Protein AF-A0A4Y2UKK9-F1 (afdb_monomer_lite)

Sequence (115 aa):
STQAHGPDIALLIFGDHHQQQQRKLVAFYTEREREDRALRRKMLIASKKRLLAVRAMFVKNIVYKTPVPSLDELKRRIVTAIQNVTPQMPENTWREIEFRLDVLRATKGSHVQIH

Radius of gyration: 28.83 Å; chains: 1; bounding box: 63×52×79 Å

pLDDT: mean 77.59, std 10.28, range [42.78, 92.88]

Foldseek 3Di:
DDPPDPVVVVCVVVVVVVVVVVVVVVVVVVVVVVVVVVVVVVLVVVLVVVLVVVLVVQLCCQLVVDDQPDPVSSVVSSVVSVVVPDPVSSVVSVVVSVVVVVVCVVVVNDDDDDD

Organism: Araneus ventricosus (NCBI:txid182803)

Structure (mmCIF, N/CA/C/O backbone):
data_AF-A0A4Y2UKK9-F1
#
_entry.id   AF-A0A4Y2UKK9-F1
#
loop_
_atom_site.group_PDB
_atom_site.id
_atom_site.type_symbol
_atom_site.label_atom_id
_atom_site.label_alt_id
_atom_site.label_comp_id
_atom_site.label_asym_id
_atom_site.label_entity_id
_atom_site.label_seq_id
_atom_site.pdbx_PDB_ins_code
_atom_site.Cartn_x
_atom_site.Cartn_y
_atom_site.Cartn_z
_atom_site.occupancy
_atom_site.B_iso_or_equiv
_atom_site.auth_seq_id
_atom_site.auth_comp_id
_atom_site.auth_asym_id
_atom_site.auth_atom_id
_atom_site.pdbx_PDB_model_num
ATOM 1 N N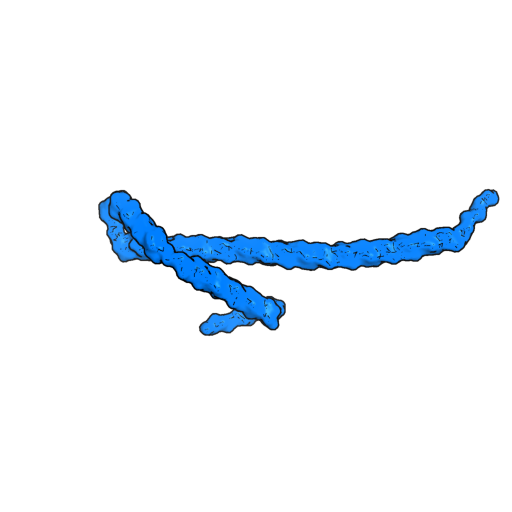 . SER A 1 1 ? 35.968 32.118 -57.383 1.00 42.78 1 SER A N 1
ATOM 2 C CA . SER A 1 1 ? 36.952 31.207 -56.772 1.00 42.78 1 SER A CA 1
ATOM 3 C C . SER A 1 1 ? 36.653 31.072 -55.294 1.00 42.78 1 SER A C 1
ATOM 5 O O . SER A 1 1 ? 36.960 31.987 -54.543 1.00 42.78 1 SER A O 1
ATOM 7 N N . THR A 1 2 ? 36.017 29.980 -54.873 1.00 47.28 2 THR A N 1
ATOM 8 C CA . THR A 1 2 ? 35.874 29.653 -53.446 1.00 47.28 2 THR A CA 1
ATOM 9 C C . THR A 1 2 ? 36.017 28.145 -53.319 1.00 47.28 2 THR A C 1
ATOM 11 O O . THR A 1 2 ? 35.055 27.391 -53.409 1.00 47.28 2 THR A O 1
ATOM 14 N N . GLN A 1 3 ? 37.270 27.705 -53.239 1.00 47.09 3 GLN A N 1
ATOM 15 C CA . GLN A 1 3 ? 37.639 26.317 -53.011 1.00 47.09 3 GLN A CA 1
ATOM 16 C C . GLN A 1 3 ? 37.441 26.038 -51.519 1.00 47.09 3 GLN A C 1
ATOM 18 O O . GLN A 1 3 ? 38.333 26.268 -50.710 1.00 47.09 3 GLN A O 1
ATOM 23 N N . ALA A 1 4 ? 36.234 25.614 -51.144 1.00 53.31 4 ALA A N 1
ATOM 24 C CA . ALA A 1 4 ? 36.003 25.035 -49.830 1.00 53.31 4 ALA A CA 1
ATOM 25 C C . ALA A 1 4 ? 36.731 23.685 -49.792 1.00 53.31 4 ALA A C 1
ATOM 27 O O . ALA A 1 4 ? 36.417 22.769 -50.554 1.00 53.31 4 ALA A O 1
ATOM 28 N N . HIS A 1 5 ? 37.771 23.611 -48.967 1.00 54.53 5 HIS A N 1
ATOM 29 C CA . HIS A 1 5 ? 38.605 22.434 -48.774 1.00 54.53 5 HIS A CA 1
ATOM 30 C C . HIS A 1 5 ? 37.745 21.207 -48.403 1.00 54.53 5 HIS A C 1
ATOM 32 O O . HIS A 1 5 ? 37.151 21.139 -47.331 1.00 54.53 5 HIS A O 1
ATOM 38 N N . GLY A 1 6 ? 37.723 20.206 -49.290 1.00 61.56 6 GLY A N 1
ATOM 39 C CA . GLY A 1 6 ? 37.033 18.923 -49.105 1.00 61.56 6 GLY A CA 1
ATOM 40 C C . GLY A 1 6 ? 37.359 18.105 -47.835 1.00 61.56 6 GLY A C 1
ATOM 41 O O . GLY A 1 6 ? 36.467 17.378 -47.401 1.00 61.56 6 GLY A O 1
ATOM 42 N N . PRO A 1 7 ? 38.548 18.187 -47.194 1.00 60.44 7 PRO A N 1
ATOM 43 C CA . PRO A 1 7 ? 38.797 17.434 -45.957 1.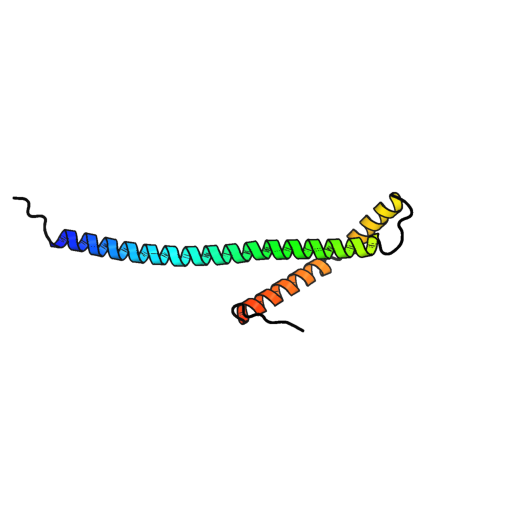00 60.44 7 PRO A CA 1
ATOM 44 C C . PRO A 1 7 ? 38.085 17.987 -44.705 1.00 60.44 7 PRO A C 1
ATOM 46 O O . PRO A 1 7 ? 37.722 17.198 -43.834 1.00 60.44 7 PRO A O 1
ATOM 49 N N . ASP A 1 8 ? 37.820 19.296 -44.615 1.00 65.81 8 ASP A N 1
ATOM 50 C CA . ASP A 1 8 ? 37.211 19.909 -43.415 1.00 65.81 8 ASP A CA 1
ATOM 51 C C . ASP A 1 8 ? 35.722 19.570 -43.263 1.00 65.81 8 ASP A C 1
ATOM 53 O O . ASP A 1 8 ? 35.232 19.309 -42.163 1.00 65.81 8 ASP A O 1
ATOM 57 N N . ILE A 1 9 ? 34.994 19.509 -44.381 1.00 66.12 9 ILE A N 1
ATOM 58 C CA . ILE A 1 9 ? 33.562 19.172 -44.386 1.00 66.12 9 ILE A CA 1
ATOM 59 C C . ILE A 1 9 ? 33.356 17.710 -43.976 1.00 66.12 9 ILE A C 1
ATOM 61 O O . ILE A 1 9 ? 32.432 17.397 -43.228 1.00 66.12 9 ILE A O 1
ATOM 65 N N . ALA A 1 10 ? 34.239 16.811 -44.420 1.00 67.25 10 ALA A N 1
ATOM 66 C CA . ALA A 1 10 ? 34.194 15.412 -44.018 1.00 67.25 10 ALA A CA 1
ATOM 67 C C . ALA A 1 10 ? 34.401 15.268 -42.502 1.00 67.25 10 ALA A C 1
ATOM 69 O O . ALA A 1 10 ? 33.621 14.580 -41.848 1.00 67.25 10 ALA A O 1
ATOM 70 N N . LEU A 1 11 ? 35.391 15.958 -41.924 1.00 69.94 11 LEU A N 1
ATOM 71 C CA . LEU A 1 11 ? 35.665 15.898 -40.486 1.00 69.94 11 LEU A CA 1
ATOM 72 C C . LEU A 1 11 ? 34.492 16.428 -39.642 1.00 69.94 11 LEU A C 1
ATOM 74 O O . LEU A 1 11 ? 34.161 15.826 -38.620 1.00 69.94 11 LEU A O 1
ATOM 78 N N . LEU A 1 12 ? 33.819 17.488 -40.104 1.00 71.19 12 LEU A N 1
ATOM 79 C CA . LEU A 1 12 ? 32.594 18.006 -39.486 1.00 71.19 12 LEU A CA 1
ATOM 80 C C . LEU A 1 12 ? 31.447 16.987 -39.543 1.00 71.19 12 LEU A C 1
ATOM 82 O O . LEU A 1 12 ? 30.828 16.718 -38.519 1.00 71.19 12 LEU A O 1
ATOM 86 N N . ILE A 1 13 ? 31.206 16.353 -40.695 1.00 73.19 13 ILE A N 1
ATOM 87 C CA . ILE A 1 13 ? 30.134 15.354 -40.853 1.00 73.19 13 ILE A CA 1
ATOM 88 C C . ILE A 1 13 ? 30.409 14.093 -40.021 1.00 73.19 13 ILE A C 1
ATOM 90 O O . ILE A 1 13 ? 29.504 13.576 -39.365 1.00 73.19 13 ILE A O 1
ATOM 94 N N . PHE A 1 14 ? 31.647 13.589 -40.014 1.00 69.88 14 PHE A N 1
ATOM 95 C CA . PHE A 1 14 ? 32.023 12.432 -39.195 1.00 69.88 14 PHE A CA 1
ATOM 96 C C . PHE A 1 14 ? 31.973 12.759 -37.698 1.00 69.88 14 PHE A C 1
ATOM 98 O O . PHE A 1 14 ? 31.500 11.934 -36.911 1.00 69.88 14 PHE A O 1
ATOM 105 N N . GLY A 1 15 ? 32.399 13.965 -37.311 1.00 76.44 15 GLY A N 1
ATOM 106 C CA . GLY A 1 15 ? 32.288 14.481 -35.949 1.00 76.44 15 GLY A CA 1
ATOM 107 C C . GLY A 1 15 ? 30.835 14.594 -35.489 1.00 76.44 15 GLY A C 1
ATOM 108 O O . GLY A 1 15 ? 30.493 14.076 -34.425 1.00 76.44 15 GLY A O 1
ATOM 109 N N . ASP A 1 16 ? 29.964 15.173 -36.315 1.00 80.44 16 ASP A N 1
ATOM 110 C CA . ASP A 1 16 ? 28.531 15.307 -36.044 1.00 80.44 16 ASP A CA 1
ATOM 111 C C . ASP A 1 16 ? 27.830 13.953 -35.985 1.00 80.44 16 ASP A C 1
ATOM 113 O O . ASP A 1 16 ? 27.041 13.708 -35.071 1.00 80.44 16 ASP A O 1
ATOM 117 N N . HIS A 1 17 ? 28.146 13.033 -36.899 1.00 80.69 17 HIS A N 1
ATOM 118 C CA . HIS A 1 17 ? 27.593 11.684 -36.869 1.00 80.69 17 HIS A CA 1
ATOM 119 C C . HIS A 1 17 ? 28.020 10.947 -35.593 1.00 80.69 17 HIS A C 1
ATOM 121 O O . HIS A 1 17 ? 27.181 10.362 -34.907 1.00 80.69 17 HIS A O 1
ATOM 127 N N . HIS A 1 18 ? 29.298 11.022 -35.215 1.00 74.94 18 HIS A N 1
ATOM 128 C CA . HIS A 1 18 ? 29.798 10.410 -33.986 1.00 74.94 18 HIS A CA 1
ATOM 129 C C . HIS A 1 18 ? 29.157 11.030 -32.731 1.00 74.94 18 HIS A C 1
ATOM 131 O O . HIS A 1 18 ? 28.690 10.304 -31.850 1.00 74.94 18 HIS A O 1
ATOM 137 N N . GLN A 1 19 ? 29.029 12.360 -32.675 1.00 77.38 19 GLN A N 1
ATOM 138 C CA . GLN A 1 19 ? 28.319 13.069 -31.605 1.00 77.38 19 GLN A CA 1
ATOM 139 C C . GLN A 1 19 ? 26.833 12.696 -31.546 1.00 77.38 19 GLN A C 1
ATOM 141 O O . GLN A 1 19 ? 26.273 12.507 -30.465 1.00 77.38 19 GLN A O 1
ATOM 146 N N . GLN A 1 20 ? 26.178 12.529 -32.694 1.00 81.19 20 GLN A N 1
ATOM 147 C CA . GLN A 1 20 ? 24.782 12.114 -32.762 1.00 81.19 20 GLN A CA 1
ATOM 148 C C . GLN A 1 20 ? 24.592 10.676 -32.259 1.00 81.19 20 GLN A C 1
ATOM 150 O O . GLN A 1 20 ? 23.617 10.406 -31.556 1.00 81.19 20 GLN A O 1
ATOM 155 N N . GLN A 1 21 ? 25.520 9.762 -32.557 1.00 74.25 21 GLN A N 1
ATOM 156 C CA . GLN A 1 21 ? 25.489 8.395 -32.026 1.00 74.25 21 GLN A CA 1
ATOM 157 C C . GLN A 1 21 ? 25.708 8.374 -30.506 1.00 74.25 21 GLN A C 1
ATOM 159 O O . GLN A 1 21 ? 24.961 7.706 -29.789 1.00 74.25 21 GLN A O 1
ATOM 164 N N . GLN A 1 22 ? 26.646 9.172 -29.987 1.00 75.56 22 GLN A N 1
ATOM 165 C CA . GLN A 1 22 ? 26.842 9.306 -28.539 1.00 75.56 22 GLN A CA 1
ATOM 166 C C . GLN A 1 22 ? 25.610 9.900 -27.842 1.00 75.56 22 GLN A C 1
ATOM 168 O O . GLN A 1 22 ? 25.182 9.395 -26.806 1.00 75.56 22 GLN A O 1
ATOM 173 N N . ARG A 1 23 ? 24.967 10.911 -28.439 1.00 84.38 23 ARG A N 1
ATOM 174 C CA . ARG A 1 23 ? 23.714 11.490 -27.929 1.00 84.38 23 ARG A CA 1
ATOM 175 C C . ARG A 1 23 ? 22.575 10.475 -27.879 1.00 84.38 23 ARG A C 1
ATOM 177 O O . ARG A 1 23 ? 21.856 10.436 -26.884 1.00 84.38 23 ARG A O 1
ATOM 184 N N . LYS A 1 24 ? 22.423 9.637 -28.910 1.00 85.69 24 LYS A N 1
ATOM 185 C CA . LYS A 1 24 ? 21.426 8.550 -28.930 1.00 85.69 24 LYS A CA 1
ATOM 186 C C . LYS A 1 24 ? 21.679 7.540 -27.814 1.00 85.69 24 LYS A C 1
ATOM 188 O O . LYS A 1 24 ? 20.738 7.125 -27.143 1.00 85.69 24 LYS A O 1
ATOM 193 N N . LEU A 1 25 ? 22.942 7.189 -27.584 1.00 81.69 25 LEU A N 1
ATOM 194 C CA . LEU A 1 25 ? 23.335 6.261 -26.530 1.00 81.69 25 LEU A CA 1
ATOM 195 C C . LEU A 1 25 ? 23.024 6.829 -25.136 1.00 81.69 25 LEU A C 1
ATOM 197 O O . LEU A 1 25 ? 22.383 6.168 -24.323 1.00 81.69 25 LEU A O 1
ATOM 201 N N . VAL A 1 26 ? 23.409 8.082 -24.880 1.00 88.06 26 VAL A N 1
ATOM 202 C CA . VAL A 1 26 ? 23.111 8.785 -23.622 1.00 88.06 26 VAL A CA 1
ATOM 203 C C . VAL A 1 26 ? 21.599 8.918 -23.418 1.00 88.06 26 VAL A C 1
ATOM 205 O O . VAL A 1 26 ? 21.103 8.648 -22.326 1.00 88.06 26 VAL A O 1
ATOM 208 N N . ALA A 1 27 ? 20.841 9.270 -24.460 1.00 85.25 27 ALA A N 1
ATOM 209 C CA . ALA A 1 27 ? 19.380 9.330 -24.404 1.00 85.25 27 ALA A CA 1
ATOM 210 C C . ALA A 1 27 ? 18.769 7.967 -24.040 1.00 85.25 27 ALA A C 1
ATOM 212 O O . ALA A 1 27 ? 17.920 7.896 -23.161 1.00 85.25 27 ALA A O 1
ATOM 213 N N . PHE A 1 28 ? 19.252 6.874 -24.635 1.00 83.94 28 PHE A N 1
ATOM 214 C CA . PHE A 1 28 ? 18.782 5.525 -24.317 1.00 83.94 28 PHE A CA 1
ATOM 215 C C . PHE A 1 28 ? 19.049 5.129 -22.857 1.00 83.94 28 PHE A C 1
ATOM 217 O O . PHE A 1 28 ? 18.145 4.650 -22.170 1.00 83.94 28 PHE A O 1
ATOM 224 N N . TYR A 1 29 ? 20.270 5.345 -22.355 1.00 66.19 29 TYR A N 1
ATOM 225 C CA . TYR A 1 29 ? 20.604 5.023 -20.963 1.00 66.19 29 TYR A CA 1
ATOM 226 C C . TYR A 1 29 ? 19.829 5.890 -19.968 1.00 66.19 29 TYR A C 1
ATOM 228 O O . TYR A 1 29 ? 19.280 5.370 -18.998 1.00 66.19 29 TYR A O 1
ATOM 236 N N . THR A 1 30 ? 19.718 7.193 -20.236 1.00 79.81 30 THR A N 1
ATOM 237 C CA . THR A 1 30 ? 18.952 8.111 -19.382 1.00 79.81 30 THR A CA 1
ATOM 238 C C . THR A 1 30 ? 17.457 7.796 -19.377 1.00 79.81 30 THR A C 1
ATOM 240 O O . THR A 1 30 ? 16.827 7.900 -18.324 1.00 79.81 30 THR A O 1
ATOM 243 N N . GLU A 1 31 ? 16.883 7.366 -20.504 1.00 76.44 31 GLU A N 1
ATOM 244 C CA . GLU A 1 31 ? 15.480 6.951 -20.576 1.00 76.44 31 GLU A CA 1
ATOM 245 C C . GLU A 1 31 ? 15.241 5.664 -19.776 1.00 76.44 31 GLU A C 1
ATOM 247 O O . GLU A 1 31 ? 14.338 5.624 -18.941 1.00 76.44 31 GLU A O 1
ATOM 252 N N . ARG A 1 32 ? 16.126 4.664 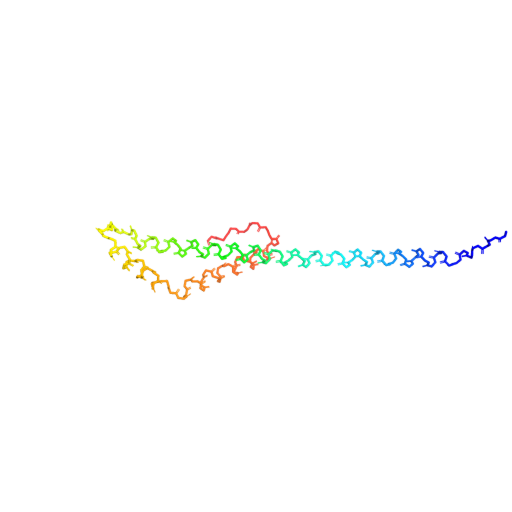-19.891 1.00 73.44 32 ARG A N 1
ATOM 253 C CA . ARG A 1 32 ? 16.057 3.445 -19.063 1.00 73.44 32 ARG A CA 1
ATOM 254 C C . ARG A 1 32 ? 16.159 3.736 -17.564 1.00 73.44 32 ARG A C 1
ATOM 256 O O . ARG A 1 32 ? 15.419 3.161 -16.766 1.00 73.44 32 ARG A O 1
ATOM 263 N N . GLU A 1 33 ? 17.027 4.658 -17.153 1.00 75.19 33 GLU A N 1
ATOM 264 C CA . GLU A 1 33 ? 17.113 5.091 -15.750 1.00 75.19 33 GLU A CA 1
ATOM 265 C C . GLU A 1 33 ? 15.866 5.856 -15.280 1.00 75.19 33 GLU A C 1
ATOM 267 O O . GLU A 1 33 ? 15.470 5.775 -14.111 1.00 75.19 33 GLU A O 1
ATOM 272 N N . ARG A 1 34 ? 15.232 6.640 -16.161 1.00 79.75 34 ARG A N 1
ATOM 273 C CA . ARG A 1 34 ? 13.952 7.298 -15.860 1.00 79.75 34 ARG A CA 1
ATOM 274 C C . ARG A 1 34 ? 12.843 6.274 -15.686 1.00 79.75 34 ARG A C 1
ATOM 276 O O . ARG A 1 34 ? 12.079 6.404 -14.732 1.00 79.75 34 ARG A O 1
ATOM 283 N N . GLU A 1 35 ? 12.777 5.268 -16.550 1.00 76.81 35 GLU A N 1
ATOM 284 C CA . GLU A 1 35 ? 11.802 4.182 -16.471 1.00 76.81 35 GLU A CA 1
ATOM 285 C C . GLU A 1 35 ? 11.951 3.380 -15.177 1.00 76.81 35 GLU A C 1
ATOM 287 O O . GLU A 1 35 ? 10.956 3.174 -14.482 1.00 76.81 35 GLU A O 1
ATOM 292 N N . ASP A 1 36 ? 13.175 3.016 -14.777 1.00 78.31 36 ASP A N 1
ATOM 293 C CA . ASP A 1 36 ? 13.409 2.318 -13.506 1.00 78.31 36 ASP A CA 1
ATOM 294 C C . ASP A 1 36 ? 12.998 3.186 -12.303 1.00 78.31 36 ASP A C 1
ATOM 296 O O . ASP A 1 36 ? 12.295 2.733 -11.394 1.00 78.31 36 ASP A O 1
ATOM 300 N N . ARG A 1 37 ? 13.325 4.487 -12.316 1.00 78.56 37 ARG A N 1
ATOM 301 C CA . ARG A 1 37 ? 12.849 5.425 -11.281 1.00 78.56 37 ARG A CA 1
ATOM 302 C C . ARG A 1 37 ? 11.329 5.573 -11.285 1.00 78.56 37 ARG A C 1
ATOM 304 O O . ARG A 1 37 ? 10.723 5.657 -10.214 1.00 78.56 37 ARG A O 1
ATOM 311 N N . ALA A 1 38 ? 10.701 5.614 -12.456 1.00 80.56 38 ALA A N 1
ATOM 312 C CA . ALA A 1 38 ? 9.254 5.701 -12.595 1.00 80.56 38 ALA A CA 1
ATOM 313 C C . ALA A 1 38 ? 8.575 4.429 -12.079 1.00 80.56 38 ALA A C 1
ATOM 315 O O . ALA A 1 38 ? 7.582 4.531 -11.359 1.00 80.56 38 ALA A O 1
ATOM 316 N N . LEU A 1 39 ? 9.131 3.250 -12.368 1.00 79.12 39 LEU A N 1
ATOM 317 C CA . LEU A 1 39 ? 8.663 1.969 -11.852 1.00 79.12 39 LEU A CA 1
ATOM 318 C C . LEU A 1 39 ? 8.773 1.924 -10.326 1.00 79.12 39 LEU A C 1
ATOM 320 O O . LEU A 1 39 ? 7.773 1.664 -9.659 1.00 79.12 39 LEU A O 1
ATOM 324 N N . ARG A 1 40 ? 9.932 2.284 -9.756 1.00 75.50 40 ARG A N 1
ATOM 325 C CA . ARG A 1 40 ? 10.121 2.372 -8.295 1.00 75.50 40 ARG A CA 1
ATOM 326 C C . ARG A 1 40 ? 9.120 3.325 -7.642 1.00 75.50 40 ARG A C 1
ATOM 328 O O . ARG A 1 40 ? 8.547 2.999 -6.607 1.00 75.50 40 ARG A O 1
ATOM 335 N N . ARG A 1 41 ? 8.863 4.489 -8.250 1.00 78.19 41 ARG A N 1
ATOM 336 C CA . ARG A 1 41 ? 7.877 5.465 -7.752 1.00 78.19 41 ARG A CA 1
ATOM 337 C C . ARG A 1 41 ? 6.446 4.939 -7.833 1.00 78.19 41 ARG A C 1
ATOM 339 O O . ARG A 1 41 ? 5.734 4.988 -6.834 1.00 78.19 41 ARG A O 1
ATOM 346 N N . LYS A 1 42 ? 6.028 4.413 -8.990 1.00 74.81 42 LYS A N 1
ATOM 347 C CA . LYS A 1 42 ? 4.700 3.801 -9.183 1.00 74.81 42 LYS A CA 1
ATOM 348 C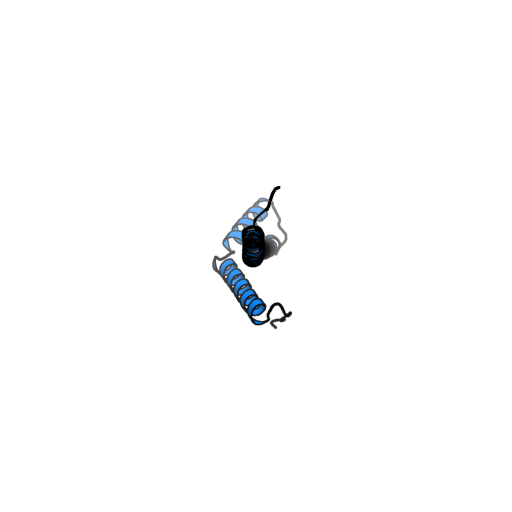 C . LYS A 1 42 ? 4.480 2.671 -8.184 1.00 74.81 42 LYS A C 1
ATOM 350 O O . LYS A 1 42 ? 3.411 2.579 -7.585 1.00 74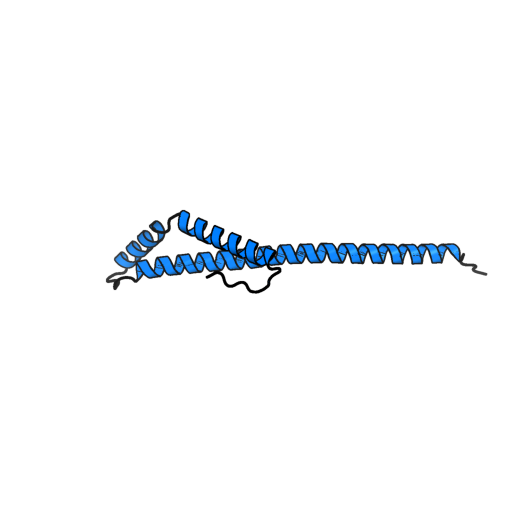.81 42 LYS A O 1
ATOM 355 N N . MET A 1 43 ? 5.514 1.872 -7.952 1.00 78.69 43 MET A N 1
ATOM 356 C CA . MET A 1 43 ? 5.485 0.789 -6.988 1.00 78.69 43 MET A CA 1
ATOM 357 C C . MET A 1 43 ? 5.377 1.296 -5.556 1.00 78.69 43 MET A C 1
ATOM 359 O O . MET A 1 43 ? 4.487 0.859 -4.843 1.00 78.69 43 MET A O 1
ATOM 363 N N . LEU A 1 44 ? 6.195 2.268 -5.145 1.00 80.69 44 LEU A N 1
ATOM 364 C CA . LEU A 1 44 ? 6.093 2.873 -3.816 1.00 80.69 44 LEU A CA 1
ATOM 365 C C . LEU A 1 44 ? 4.681 3.413 -3.553 1.00 80.69 44 LEU A C 1
ATOM 367 O O . LEU A 1 44 ? 4.138 3.225 -2.467 1.00 80.69 44 LEU A O 1
ATOM 371 N N . ILE A 1 45 ? 4.072 4.054 -4.552 1.00 82.12 45 ILE A N 1
ATOM 372 C CA . ILE A 1 45 ? 2.699 4.561 -4.469 1.00 82.12 45 ILE A CA 1
ATOM 373 C C . ILE A 1 45 ? 1.699 3.405 -4.337 1.00 82.12 45 ILE A C 1
ATOM 375 O O . ILE A 1 45 ? 0.853 3.438 -3.444 1.00 82.12 45 ILE A O 1
ATOM 379 N N . ALA A 1 46 ? 1.799 2.371 -5.176 1.00 73.19 46 ALA A N 1
ATOM 380 C CA . ALA A 1 46 ? 0.925 1.199 -5.116 1.00 73.19 46 ALA A CA 1
ATOM 381 C C . ALA A 1 46 ? 1.046 0.454 -3.773 1.00 73.19 46 ALA A C 1
ATOM 383 O O . ALA A 1 46 ? 0.034 0.083 -3.178 1.00 73.19 46 ALA A O 1
ATOM 384 N N . SER A 1 47 ? 2.266 0.308 -3.260 1.00 73.44 47 SER A N 1
ATOM 385 C CA . SER A 1 47 ? 2.591 -0.313 -1.975 1.00 73.44 47 SER A CA 1
ATOM 386 C C . SER A 1 47 ? 2.040 0.487 -0.801 1.00 73.44 47 SER A C 1
ATOM 388 O O . SER A 1 47 ? 1.348 -0.069 0.049 1.00 73.44 47 SER A O 1
ATOM 390 N N . LYS A 1 48 ? 2.248 1.811 -0.790 1.00 76.19 48 LYS A N 1
ATOM 391 C CA . LYS A 1 48 ? 1.641 2.704 0.208 1.00 76.19 48 LYS A CA 1
ATOM 392 C C . LYS A 1 48 ? 0.117 2.636 0.161 1.00 76.19 48 LYS A C 1
ATOM 394 O O . LYS A 1 48 ? -0.519 2.526 1.204 1.00 76.19 48 LYS A O 1
ATOM 399 N N . LYS A 1 49 ? -0.476 2.644 -1.037 1.00 75.38 49 LYS A N 1
ATOM 400 C CA . LYS A 1 49 ? -1.929 2.526 -1.223 1.00 75.38 49 LYS A CA 1
ATOM 401 C C . LYS A 1 49 ? -2.460 1.195 -0.683 1.00 75.38 49 LYS A C 1
ATOM 403 O O . LYS A 1 49 ? -3.489 1.186 -0.013 1.00 75.38 49 LYS A O 1
ATOM 408 N N . ARG A 1 50 ? -1.753 0.088 -0.925 1.00 76.56 50 ARG A N 1
ATOM 409 C CA . ARG A 1 50 ? -2.113 -1.236 -0.400 1.00 76.56 50 ARG A CA 1
ATOM 410 C C . ARG A 1 50 ? -1.998 -1.294 1.122 1.00 76.56 50 ARG A C 1
ATOM 412 O O . ARG A 1 50 ? -2.932 -1.758 1.762 1.00 76.56 50 ARG A O 1
ATOM 419 N N . LEU A 1 51 ? -0.920 -0.770 1.702 1.00 78.12 51 LEU A N 1
ATOM 420 C CA . LEU A 1 51 ? -0.749 -0.705 3.156 1.00 78.12 51 LEU A CA 1
ATOM 421 C C . LEU A 1 51 ? -1.864 0.116 3.821 1.00 78.12 51 LEU A C 1
ATOM 423 O O . LEU A 1 51 ? -2.440 -0.314 4.819 1.00 78.12 51 LEU A O 1
ATOM 427 N N . LEU A 1 52 ? -2.214 1.269 3.239 1.00 79.94 52 LEU A N 1
ATOM 428 C CA . LEU A 1 52 ? -3.341 2.083 3.702 1.00 79.94 52 LEU A CA 1
ATOM 429 C C . LEU A 1 52 ? -4.663 1.311 3.632 1.00 79.94 52 LEU A C 1
ATOM 431 O O . LEU A 1 52 ? -5.443 1.366 4.579 1.00 79.94 52 LEU A O 1
ATOM 435 N N . ALA A 1 53 ? -4.898 0.558 2.553 1.00 77.25 53 ALA A N 1
ATOM 436 C CA . ALA A 1 53 ? -6.096 -0.265 2.404 1.00 77.25 53 ALA A CA 1
ATOM 437 C C . ALA A 1 53 ? -6.161 -1.398 3.442 1.00 77.25 53 ALA A C 1
ATOM 439 O O . ALA A 1 53 ? -7.199 -1.571 4.075 1.00 77.25 53 ALA A O 1
ATOM 440 N N . VAL A 1 54 ? -5.057 -2.119 3.673 1.00 76.25 54 VAL A N 1
ATOM 441 C CA . VAL A 1 54 ? -4.970 -3.190 4.685 1.00 76.25 54 VAL A CA 1
ATOM 442 C C . VAL A 1 54 ? -5.220 -2.629 6.085 1.00 76.25 54 VAL A C 1
ATOM 444 O O . VAL A 1 54 ? -6.035 -3.168 6.833 1.00 76.25 54 VAL A O 1
ATOM 447 N N . ARG A 1 55 ? -4.595 -1.494 6.420 1.00 80.44 55 ARG A N 1
ATOM 448 C CA . ARG A 1 55 ? -4.793 -0.822 7.711 1.00 80.44 55 ARG A CA 1
ATOM 449 C C . ARG A 1 55 ? -6.238 -0.353 7.893 1.00 80.44 55 ARG A C 1
ATOM 451 O O . ARG A 1 55 ? -6.813 -0.552 8.960 1.00 80.44 55 ARG A O 1
ATOM 458 N N . ALA A 1 56 ? -6.841 0.230 6.857 1.00 80.56 56 ALA A N 1
ATOM 459 C CA . ALA A 1 56 ? -8.238 0.656 6.886 1.00 80.56 56 ALA A CA 1
ATOM 460 C C . ALA A 1 56 ? -9.198 -0.535 7.047 1.00 80.56 56 ALA A C 1
ATOM 462 O O . ALA A 1 56 ? -10.143 -0.451 7.830 1.00 80.56 56 ALA A O 1
ATOM 463 N N . MET A 1 57 ? -8.936 -1.656 6.366 1.00 82.81 57 MET A N 1
ATOM 464 C CA . MET A 1 57 ? -9.703 -2.895 6.524 1.00 82.81 57 MET A CA 1
ATOM 465 C C . MET A 1 57 ? -9.616 -3.441 7.950 1.00 82.81 57 MET A C 1
ATOM 467 O O . MET A 1 57 ? -10.643 -3.767 8.539 1.00 82.81 57 MET A O 1
ATOM 471 N N . PHE A 1 58 ? -8.414 -3.498 8.524 1.00 83.00 58 PHE A N 1
ATOM 472 C CA . PHE A 1 58 ? -8.212 -3.976 9.890 1.00 83.00 58 PHE A CA 1
ATOM 473 C C . PHE A 1 58 ? -8.969 -3.120 10.911 1.00 83.00 58 PHE A C 1
ATOM 475 O O . PHE A 1 58 ? -9.735 -3.644 11.721 1.00 83.00 58 PHE A O 1
ATOM 482 N N . VAL A 1 59 ? -8.829 -1.793 10.821 1.00 83.56 59 VAL A N 1
ATOM 483 C CA . VAL A 1 59 ? -9.535 -0.864 11.713 1.00 83.56 59 VAL A CA 1
ATOM 484 C C . VAL A 1 59 ? -11.047 -1.002 11.555 1.00 83.56 59 VAL A C 1
ATOM 486 O O . VAL A 1 59 ? -11.753 -1.123 12.553 1.00 83.56 59 VAL A O 1
ATOM 489 N N . LYS A 1 60 ? -11.555 -1.062 10.319 1.00 85.69 60 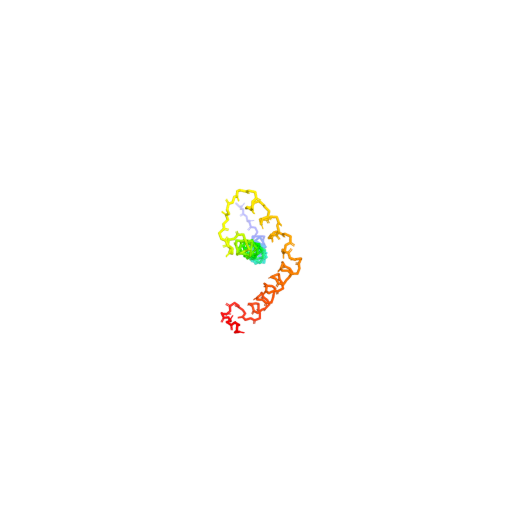LYS A N 1
ATOM 490 C CA . LYS A 1 60 ? -12.985 -1.260 10.047 1.00 85.69 60 LYS A CA 1
ATOM 491 C C . LYS A 1 60 ? -13.503 -2.561 10.670 1.00 85.69 60 LYS A C 1
ATOM 493 O O . LYS A 1 60 ? -14.556 -2.544 11.304 1.00 85.69 60 LYS A O 1
ATOM 498 N N . ASN A 1 61 ? -12.760 -3.659 10.547 1.00 87.31 61 ASN A N 1
ATOM 499 C CA . ASN A 1 61 ? -13.155 -4.955 11.098 1.00 87.31 61 ASN A CA 1
ATOM 500 C C . ASN A 1 61 ? -13.270 -4.926 12.627 1.00 87.31 61 ASN A C 1
ATOM 502 O O . ASN A 1 61 ? -14.178 -5.540 13.174 1.00 87.31 61 ASN A O 1
ATOM 506 N N . ILE A 1 62 ? -12.410 -4.178 13.322 1.00 84.56 62 ILE A N 1
ATOM 507 C CA . ILE A 1 62 ? -12.494 -4.012 14.781 1.00 84.56 62 ILE A CA 1
ATOM 508 C C . ILE A 1 62 ? -13.641 -3.065 15.160 1.00 84.56 62 ILE A C 1
ATOM 510 O O . ILE A 1 62 ? -14.458 -3.370 16.034 1.00 84.56 62 ILE A O 1
ATOM 514 N N . VAL A 1 63 ? -13.742 -1.923 14.478 1.00 85.00 63 VAL A N 1
ATOM 515 C CA . VAL A 1 63 ? -14.709 -0.855 14.781 1.00 85.00 63 VAL A CA 1
ATOM 516 C C . VAL A 1 63 ? -16.153 -1.253 14.479 1.00 85.00 63 VAL A C 1
ATOM 518 O O . VAL A 1 63 ? -17.056 -0.751 15.136 1.00 85.00 63 VAL A O 1
ATOM 521 N N . TYR A 1 64 ? -16.386 -2.199 13.567 1.00 86.75 64 TYR A N 1
ATOM 522 C CA . TYR A 1 64 ? -17.734 -2.647 13.196 1.00 86.75 64 TYR A CA 1
ATOM 523 C C . TYR A 1 64 ? -18.003 -4.133 13.473 1.00 86.75 64 TYR A C 1
ATOM 525 O O . TYR A 1 64 ? -19.042 -4.641 13.069 1.00 86.75 64 TYR A O 1
ATOM 533 N N . LYS A 1 65 ? -17.117 -4.825 14.209 1.00 87.62 65 LYS A N 1
ATOM 534 C CA . LYS A 1 65 ? -17.319 -6.222 14.648 1.00 87.62 65 LYS A CA 1
ATOM 535 C C . LYS A 1 65 ? -18.673 -6.452 15.334 1.00 87.62 65 LYS A C 1
ATOM 537 O O . LYS A 1 65 ? -19.322 -7.462 15.099 1.00 87.62 65 LYS A O 1
ATOM 542 N N . THR A 1 66 ? -19.070 -5.523 16.197 1.00 88.62 66 THR A N 1
ATOM 543 C CA . THR A 1 66 ? -20.376 -5.478 16.868 1.00 88.62 66 THR A CA 1
ATOM 544 C C . THR A 1 66 ? -21.101 -4.165 16.555 1.00 88.62 66 THR A C 1
ATOM 546 O O . THR A 1 66 ? -20.424 -3.177 16.230 1.00 88.62 66 THR A O 1
ATOM 549 N N . PRO A 1 67 ? -22.445 -4.110 16.674 1.00 90.06 67 PRO A N 1
ATOM 550 C CA . PRO A 1 67 ? -23.201 -2.861 16.580 1.00 90.06 67 PRO A CA 1
ATOM 551 C C . PRO A 1 67 ? -22.641 -1.796 17.528 1.00 90.06 67 PRO A C 1
ATOM 553 O O . PRO A 1 67 ? -22.205 -2.109 18.636 1.00 90.06 67 PRO A O 1
ATOM 556 N N . VAL A 1 68 ? -22.613 -0.540 17.081 1.00 89.44 68 VAL A N 1
ATOM 557 C CA . VAL A 1 68 ? -22.046 0.576 17.848 1.00 89.44 68 VAL A CA 1
ATOM 558 C C . VAL A 1 68 ? -23.195 1.369 18.487 1.00 89.44 68 VAL A C 1
ATOM 560 O O . VAL A 1 68 ? -23.939 2.019 17.757 1.00 89.44 68 VAL A O 1
ATOM 563 N N . PRO A 1 69 ? -23.366 1.327 19.820 1.00 88.69 69 PRO A N 1
ATOM 564 C CA . PRO A 1 69 ? -24.517 1.921 20.500 1.00 88.69 69 PRO A CA 1
ATOM 565 C C . PRO A 1 69 ? -24.419 3.443 20.689 1.00 88.69 69 PRO A C 1
ATOM 567 O O . PRO A 1 69 ? -25.431 4.085 20.950 1.00 88.69 69 PRO A O 1
ATOM 570 N N . SER A 1 70 ? -23.223 4.039 20.592 1.00 92.88 70 SER A N 1
ATOM 571 C CA . SER A 1 70 ? -23.027 5.480 20.793 1.00 92.88 70 SER A CA 1
ATOM 572 C C . SER A 1 70 ? -21.775 6.017 20.097 1.00 92.88 70 SER A C 1
ATOM 574 O O . SER A 1 70 ? -20.852 5.272 19.754 1.00 92.88 70 SER A O 1
ATOM 576 N N . LEU A 1 71 ? -21.716 7.341 19.930 1.00 90.81 71 LEU A N 1
ATOM 577 C CA . LEU A 1 71 ? -20.553 8.021 19.359 1.00 90.81 71 LEU A CA 1
ATOM 578 C C . LEU A 1 71 ? -19.293 7.867 20.232 1.00 90.81 71 LEU A C 1
ATOM 580 O O . LEU A 1 71 ? -18.185 7.777 19.704 1.00 90.81 71 LEU A O 1
ATOM 584 N N . ASP A 1 72 ? -19.439 7.795 21.555 1.00 91.94 72 ASP A N 1
ATOM 585 C CA . ASP A 1 72 ? -18.304 7.607 22.468 1.00 91.94 72 ASP A CA 1
ATOM 586 C C . ASP A 1 72 ? -17.743 6.186 22.406 1.00 91.94 72 ASP A C 1
ATOM 588 O O . ASP A 1 72 ? -16.529 5.983 22.488 1.00 91.94 72 ASP A O 1
ATOM 592 N N . GLU A 1 73 ? -18.605 5.189 22.195 1.00 89.31 73 GLU A N 1
ATOM 593 C CA . GLU A 1 73 ? -18.171 3.824 21.905 1.00 89.31 73 GLU A CA 1
ATOM 594 C C . GLU A 1 73 ? -17.458 3.746 20.549 1.00 89.31 73 GLU A C 1
ATOM 596 O O . GLU A 1 73 ? -16.412 3.105 20.439 1.00 89.31 73 GLU A O 1
ATOM 601 N N . LEU A 1 74 ? -17.946 4.472 19.535 1.00 89.00 74 LEU A N 1
ATOM 602 C CA . LEU A 1 74 ? -17.271 4.571 18.239 1.00 89.00 74 LEU A CA 1
ATOM 603 C C . LEU A 1 74 ? -15.849 5.131 18.384 1.00 89.00 74 LEU A C 1
ATOM 605 O O . LEU A 1 74 ? -14.893 4.530 17.890 1.00 89.00 74 LEU A O 1
ATOM 609 N N . LYS A 1 75 ? -15.698 6.261 19.088 1.00 90.06 75 LYS A N 1
ATOM 610 C CA . LYS A 1 75 ? -14.394 6.897 19.336 1.00 90.06 75 LYS A CA 1
ATOM 611 C C . LYS A 1 75 ? -13.440 5.950 20.063 1.00 90.06 75 LYS A C 1
ATOM 613 O O . LYS A 1 75 ? -12.303 5.786 19.621 1.00 90.06 75 LYS A O 1
ATOM 618 N N . ARG A 1 76 ? -13.906 5.287 21.130 1.00 91.06 76 ARG A N 1
ATOM 619 C CA . ARG A 1 76 ? -13.101 4.310 21.882 1.00 91.06 76 ARG A CA 1
ATOM 620 C C . ARG A 1 76 ? -12.634 3.163 20.992 1.00 91.06 76 ARG A C 1
ATOM 622 O O . ARG A 1 76 ? -11.441 2.875 20.954 1.00 91.06 76 ARG A O 1
ATOM 629 N N . ARG A 1 77 ? -13.531 2.574 20.199 1.00 89.75 77 ARG A N 1
ATOM 630 C CA . ARG A 1 77 ? -13.189 1.462 19.301 1.00 89.75 77 ARG A CA 1
ATOM 631 C C . ARG A 1 77 ? -12.208 1.863 18.208 1.00 89.75 77 ARG A C 1
ATOM 633 O O . ARG A 1 77 ? -11.340 1.061 17.876 1.00 89.75 77 ARG A O 1
ATOM 640 N N . ILE A 1 78 ? -12.296 3.083 17.675 1.00 86.62 78 ILE A N 1
ATOM 641 C CA . ILE A 1 78 ? -11.313 3.603 16.711 1.00 86.62 78 ILE A CA 1
ATOM 642 C C . ILE A 1 78 ? -9.929 3.708 17.362 1.00 86.62 78 ILE A C 1
ATOM 644 O O . ILE A 1 78 ? -8.956 3.221 16.789 1.00 86.62 78 ILE A O 1
ATOM 648 N N . VAL A 1 79 ? -9.835 4.285 18.565 1.00 89.19 79 VAL A N 1
ATOM 649 C CA . VAL A 1 79 ? -8.561 4.408 19.296 1.00 89.19 79 VAL A CA 1
ATOM 650 C C . VAL A 1 79 ? -7.960 3.030 19.574 1.00 89.19 79 VAL A C 1
ATOM 652 O O . VAL A 1 79 ? -6.805 2.784 19.229 1.00 89.19 79 VAL A O 1
ATOM 655 N N . THR A 1 80 ? -8.755 2.099 20.102 1.00 87.88 80 THR A N 1
ATOM 656 C CA . THR A 1 80 ? -8.321 0.721 20.366 1.00 87.88 80 THR A CA 1
ATOM 657 C C . THR A 1 80 ? -7.906 -0.006 19.087 1.00 87.88 80 THR A C 1
ATOM 659 O O . THR A 1 80 ? -6.905 -0.718 19.072 1.00 87.88 80 THR A O 1
ATOM 662 N N . ALA A 1 81 ? -8.630 0.172 17.981 1.00 84.62 81 ALA A N 1
ATOM 663 C CA . ALA A 1 81 ? -8.277 -0.438 16.703 1.00 84.62 81 ALA A CA 1
ATOM 664 C C . ALA A 1 81 ? -6.945 0.090 16.156 1.00 84.62 81 ALA A C 1
ATOM 666 O O . ALA A 1 81 ? -6.153 -0.688 15.632 1.00 84.62 81 ALA A O 1
ATOM 667 N N . ILE A 1 82 ? -6.677 1.391 16.305 1.00 84.38 82 ILE A N 1
ATOM 668 C CA . ILE A 1 82 ? -5.402 2.003 15.915 1.00 84.38 82 ILE A CA 1
ATOM 669 C C . ILE A 1 82 ? -4.258 1.478 16.789 1.00 84.38 82 ILE A C 1
ATOM 671 O O . ILE A 1 82 ? -3.201 1.165 16.250 1.00 84.38 82 ILE A O 1
ATOM 675 N N . GLN A 1 83 ? -4.470 1.342 18.101 1.00 85.06 83 GLN A N 1
ATOM 676 C CA . GLN A 1 83 ? -3.475 0.795 19.034 1.00 85.06 83 GLN A CA 1
ATOM 677 C C . GLN A 1 83 ? -3.165 -0.686 18.779 1.00 85.06 83 GLN A C 1
ATOM 679 O O . GLN A 1 83 ? -2.034 -1.117 18.977 1.00 85.06 83 GLN A O 1
ATOM 684 N N . ASN A 1 84 ? -4.142 -1.456 18.296 1.00 84.38 84 ASN A N 1
ATOM 685 C CA . ASN A 1 84 ? -3.951 -2.858 17.917 1.00 84.38 84 ASN A CA 1
ATOM 686 C C . ASN A 1 84 ? -3.184 -3.045 16.598 1.00 84.38 84 ASN A C 1
ATOM 688 O O . ASN A 1 84 ? -2.815 -4.173 16.269 1.00 84.38 84 ASN A O 1
ATOM 692 N N . VAL A 1 85 ? -2.935 -1.977 15.828 1.00 82.25 85 VAL A N 1
ATOM 693 C CA . VAL A 1 85 ? -2.014 -2.045 14.687 1.00 82.25 85 VAL A CA 1
ATOM 694 C C . VAL A 1 85 ? -0.594 -2.112 15.243 1.00 82.25 85 VAL A C 1
ATOM 696 O O . VAL A 1 85 ? 0.011 -1.088 15.559 1.00 82.25 85 VAL A O 1
ATOM 699 N N . THR A 1 86 ? -0.064 -3.327 15.374 1.00 81.56 86 THR A N 1
ATOM 700 C CA . THR A 1 86 ? 1.322 -3.544 15.799 1.00 81.56 86 THR A CA 1
ATOM 701 C C . THR A 1 86 ? 2.291 -3.048 14.721 1.00 81.56 86 THR A C 1
ATOM 703 O O . THR A 1 86 ? 1.949 -3.107 13.538 1.00 81.56 86 THR A O 1
ATOM 706 N N . PRO A 1 87 ? 3.514 -2.609 15.076 1.00 78.12 87 PRO A N 1
ATOM 707 C CA . PRO A 1 87 ? 4.548 -2.259 14.092 1.00 78.12 87 PRO A CA 1
ATOM 708 C C . PRO A 1 87 ? 4.814 -3.395 13.088 1.00 78.12 87 PRO A C 1
ATOM 710 O O . PRO A 1 87 ? 4.885 -3.174 11.881 1.00 78.12 87 PRO A O 1
ATOM 713 N N . GLN A 1 88 ? 4.774 -4.642 13.571 1.00 77.31 88 GLN A N 1
ATOM 714 C CA . GLN A 1 88 ? 4.974 -5.840 12.755 1.00 77.31 88 GLN A CA 1
ATOM 715 C C . GLN A 1 88 ? 4.004 -5.973 11.570 1.00 77.31 88 GLN A C 1
ATOM 717 O O . GLN A 1 88 ? 4.372 -6.572 10.563 1.00 77.31 88 GLN A O 1
ATOM 722 N N . MET A 1 89 ? 2.774 -5.447 11.644 1.00 79.00 89 MET A N 1
ATOM 723 C CA . MET A 1 89 ? 1.820 -5.525 10.527 1.00 79.00 89 MET A CA 1
ATOM 724 C C . MET A 1 89 ? 2.307 -4.746 9.286 1.00 79.00 89 MET A C 1
ATOM 726 O O . MET A 1 89 ? 2.377 -5.336 8.199 1.00 79.00 89 MET A O 1
ATOM 730 N N . PRO A 1 90 ? 2.669 -3.452 9.403 1.00 75.94 90 PRO A N 1
ATOM 731 C CA . PRO A 1 90 ? 3.390 -2.724 8.365 1.00 75.94 90 PRO A CA 1
ATOM 732 C C . PRO A 1 90 ? 4.676 -3.405 7.889 1.00 75.94 90 PRO A C 1
ATOM 734 O O . PRO A 1 90 ? 4.858 -3.528 6.678 1.00 75.94 90 PRO A O 1
ATOM 737 N N . GLU A 1 91 ? 5.532 -3.887 8.797 1.00 81.56 91 GLU A N 1
ATOM 738 C CA . GLU A 1 91 ? 6.788 -4.549 8.414 1.00 81.56 91 GLU A CA 1
ATOM 739 C C . GLU A 1 91 ? 6.558 -5.832 7.598 1.00 81.56 91 GLU A C 1
ATOM 741 O O . GLU A 1 91 ? 7.217 -6.048 6.580 1.00 81.56 91 GLU A O 1
ATOM 746 N N . ASN A 1 92 ? 5.598 -6.672 7.990 1.00 81.69 92 ASN A N 1
ATOM 747 C CA . ASN A 1 92 ? 5.269 -7.899 7.262 1.00 81.69 92 ASN A CA 1
ATOM 748 C C . ASN A 1 92 ? 4.682 -7.593 5.880 1.00 81.69 92 ASN A C 1
ATOM 750 O O . ASN A 1 92 ? 5.058 -8.225 4.895 1.00 81.69 92 ASN A O 1
ATOM 754 N N . THR A 1 93 ? 3.821 -6.573 5.791 1.00 78.81 93 THR A N 1
ATOM 755 C CA . THR A 1 93 ? 3.274 -6.104 4.508 1.00 78.81 93 THR A CA 1
ATOM 756 C C . THR A 1 93 ? 4.390 -5.608 3.587 1.00 78.81 93 THR A C 1
ATOM 758 O O . THR A 1 93 ? 4.356 -5.845 2.381 1.00 78.81 93 THR A O 1
ATOM 761 N N . TRP A 1 94 ? 5.391 -4.922 4.146 1.00 81.31 94 TRP A N 1
ATOM 762 C CA . TRP A 1 94 ? 6.548 -4.452 3.391 1.00 81.31 94 TRP A CA 1
ATOM 763 C C . TRP A 1 94 ? 7.398 -5.611 2.859 1.00 81.31 94 TRP A C 1
ATOM 765 O O . TRP A 1 94 ? 7.682 -5.651 1.662 1.00 81.31 94 TRP A O 1
ATOM 775 N N . ARG A 1 95 ? 7.715 -6.599 3.705 1.00 82.31 95 ARG A N 1
ATOM 776 C CA . ARG A 1 95 ? 8.449 -7.808 3.290 1.00 82.31 95 ARG A CA 1
ATOM 777 C C . ARG A 1 95 ? 7.735 -8.582 2.188 1.00 82.31 95 ARG A C 1
ATOM 779 O O . ARG A 1 95 ? 8.378 -9.031 1.247 1.00 82.31 95 ARG A O 1
ATOM 786 N N . GLU A 1 96 ? 6.412 -8.725 2.264 1.00 83.06 96 GLU A N 1
ATOM 787 C CA . GLU A 1 96 ? 5.648 -9.420 1.221 1.00 83.06 96 GLU A CA 1
ATOM 788 C C . GLU A 1 96 ? 5.745 -8.699 -0.135 1.00 83.06 96 GLU A C 1
ATOM 790 O O . GLU A 1 96 ? 5.829 -9.323 -1.194 1.00 83.06 96 GLU A O 1
ATOM 795 N N . ILE A 1 97 ? 5.772 -7.366 -0.120 1.00 80.00 97 ILE A N 1
ATOM 796 C CA . ILE A 1 97 ? 5.934 -6.554 -1.329 1.00 80.00 97 ILE A CA 1
ATOM 797 C C . ILE A 1 97 ? 7.341 -6.705 -1.914 1.00 80.00 97 ILE A C 1
ATOM 799 O O . ILE A 1 97 ? 7.460 -6.852 -3.132 1.00 80.00 97 ILE A O 1
ATOM 803 N N . GLU A 1 98 ? 8.385 -6.684 -1.081 1.00 84.00 98 GLU A N 1
ATOM 804 C CA . GLU A 1 98 ? 9.770 -6.941 -1.507 1.00 84.00 98 GLU A CA 1
ATOM 805 C C . GLU A 1 98 ? 9.924 -8.344 -2.100 1.00 84.00 98 GLU A C 1
ATOM 807 O O . GLU A 1 98 ? 10.463 -8.501 -3.193 1.00 84.00 98 GLU A O 1
ATOM 812 N N . PHE A 1 99 ? 9.341 -9.354 -1.457 1.00 83.75 99 PHE A N 1
ATOM 813 C CA . PHE A 1 99 ? 9.345 -10.718 -1.972 1.00 83.75 99 PHE A CA 1
ATOM 814 C C . PHE A 1 99 ? 8.683 -10.817 -3.355 1.00 83.75 99 PHE A C 1
ATOM 816 O O . PHE A 1 99 ? 9.244 -11.382 -4.294 1.00 83.75 99 PHE A O 1
ATOM 823 N N . ARG A 1 100 ? 7.507 -10.204 -3.529 1.00 80.94 100 ARG A N 1
ATOM 824 C CA . ARG A 1 100 ? 6.821 -10.180 -4.831 1.00 80.94 100 ARG A CA 1
ATOM 825 C C . ARG A 1 100 ? 7.602 -9.404 -5.891 1.00 80.94 100 ARG A C 1
ATOM 827 O O . ARG A 1 100 ? 7.494 -9.722 -7.073 1.00 80.94 100 ARG A O 1
ATOM 834 N N . LEU A 1 101 ? 8.371 -8.396 -5.488 1.00 75.62 101 LEU A N 1
ATOM 835 C CA . LEU A 1 101 ? 9.280 -7.662 -6.364 1.00 75.62 101 LEU A CA 1
ATOM 836 C C . LEU A 1 101 ? 10.412 -8.535 -6.876 1.00 75.62 101 LEU A C 1
ATOM 838 O O . LEU A 1 101 ? 10.688 -8.534 -8.076 1.00 75.62 101 LEU A O 1
ATOM 842 N N . ASP A 1 102 ? 11.049 -9.271 -5.977 1.00 82.56 102 ASP A N 1
ATOM 843 C CA . ASP A 1 102 ? 12.153 -10.150 -6.331 1.00 82.56 102 ASP A CA 1
ATOM 844 C C . ASP A 1 102 ? 11.678 -11.271 -7.254 1.00 82.56 102 ASP A C 1
ATOM 846 O O . ASP A 1 102 ? 12.319 -11.537 -8.272 1.00 82.56 102 ASP A O 1
ATOM 850 N N . VAL A 1 103 ? 10.488 -11.827 -7.005 1.00 79.44 103 VAL A N 1
ATOM 851 C CA . VAL A 1 103 ? 9.846 -12.786 -7.916 1.00 79.44 103 VAL A CA 1
ATOM 852 C C . VAL A 1 103 ? 9.566 -12.157 -9.284 1.00 79.44 103 VAL A C 1
ATOM 854 O O . VAL A 1 103 ? 9.910 -12.749 -10.307 1.00 79.44 103 VAL A O 1
ATOM 857 N N . LEU A 1 104 ? 8.996 -10.948 -9.350 1.00 77.56 104 LEU A N 1
ATOM 858 C CA . LEU A 1 104 ? 8.751 -10.256 -10.627 1.00 77.56 104 LEU A CA 1
ATOM 859 C C . LEU A 1 104 ? 10.046 -9.983 -11.407 1.00 77.56 104 LEU A C 1
ATOM 861 O O . LEU A 1 104 ? 10.068 -10.116 -12.631 1.00 77.56 104 LEU A O 1
ATOM 865 N N . ARG A 1 105 ? 11.134 -9.630 -10.717 1.00 78.12 105 ARG A N 1
ATOM 866 C CA . ARG A 1 105 ? 12.456 -9.421 -11.329 1.00 78.12 105 ARG A CA 1
ATOM 867 C C . ARG A 1 105 ? 13.050 -10.723 -11.853 1.00 78.12 105 ARG A C 1
ATOM 869 O O . ARG A 1 105 ? 13.490 -10.760 -13.001 1.00 78.12 105 ARG A O 1
ATOM 876 N N . ALA A 1 106 ? 13.017 -11.787 -11.052 1.00 79.81 106 ALA A N 1
ATOM 877 C CA . ALA A 1 106 ? 13.521 -13.106 -11.433 1.00 79.81 106 ALA A CA 1
ATOM 878 C C . ALA A 1 106 ? 12.770 -13.684 -12.644 1.00 79.81 106 ALA A C 1
ATOM 880 O O . ALA A 1 106 ? 13.356 -14.346 -13.496 1.00 79.81 106 ALA A O 1
ATOM 881 N N . THR A 1 107 ? 11.479 -13.377 -12.759 1.00 83.31 107 THR A N 1
ATOM 882 C CA . THR A 1 107 ? 10.583 -13.912 -13.798 1.00 83.31 107 THR A CA 1
ATOM 883 C C . THR A 1 107 ? 10.470 -13.003 -15.026 1.00 83.31 107 THR A C 1
ATOM 885 O O . THR A 1 107 ? 9.680 -13.277 -15.932 1.00 83.31 107 THR A O 1
ATOM 888 N N . LYS A 1 108 ? 11.259 -11.915 -15.080 1.00 76.31 108 LYS A N 1
ATOM 889 C CA . LYS A 1 108 ? 11.215 -10.874 -16.126 1.00 76.31 108 LYS A CA 1
ATOM 890 C C . LYS A 1 108 ? 9.805 -10.304 -16.354 1.00 76.31 108 LYS A C 1
ATOM 892 O O . LYS A 1 108 ? 9.455 -9.937 -17.471 1.00 76.31 108 LYS A O 1
ATOM 897 N N . GLY A 1 109 ? 8.989 -10.242 -15.303 1.00 61.25 109 GLY A N 1
ATOM 898 C CA . GLY A 1 109 ? 7.605 -9.770 -15.379 1.00 61.25 109 GLY A CA 1
ATOM 899 C C . GLY A 1 109 ? 6.599 -10.790 -15.923 1.00 61.25 109 GLY A C 1
ATOM 900 O O . GLY A 1 109 ? 5.447 -10.421 -16.149 1.00 61.25 109 GLY A O 1
ATOM 901 N N . SER A 1 110 ? 6.987 -12.057 -16.108 1.00 65.44 110 SER A N 1
ATOM 902 C CA . SER A 1 110 ? 6.030 -13.136 -16.385 1.00 65.44 110 SER A CA 1
ATOM 903 C C . SER A 1 110 ? 5.140 -13.350 -15.159 1.00 65.44 110 SER A C 1
ATOM 905 O O . SER A 1 110 ? 5.619 -13.323 -14.026 1.00 65.44 110 SER A O 1
ATOM 907 N N . HIS A 1 111 ? 3.832 -13.520 -15.359 1.00 60.41 111 HIS A N 1
ATOM 908 C CA . HIS A 1 111 ? 2.894 -13.647 -14.246 1.00 60.41 111 HIS A CA 1
ATOM 909 C C . HIS A 1 111 ? 3.171 -14.933 -13.456 1.00 60.41 111 HIS A C 1
ATOM 911 O O . HIS A 1 111 ? 2.936 -16.029 -13.958 1.00 60.41 111 HIS A O 1
ATOM 917 N N . VAL A 1 112 ? 3.661 -14.796 -12.222 1.00 58.44 112 VAL A N 1
ATOM 918 C CA . VAL A 1 112 ? 3.845 -15.920 -11.299 1.00 58.44 112 VAL A CA 1
ATOM 919 C C . VAL A 1 112 ? 2.843 -15.794 -10.166 1.00 58.44 112 VAL A C 1
ATOM 921 O O . VAL A 1 112 ? 2.870 -14.844 -9.380 1.00 58.44 112 VAL A O 1
ATOM 924 N N . GLN A 1 113 ? 1.929 -16.756 -10.123 1.00 56.41 113 GLN A N 1
ATOM 925 C CA . GLN A 1 113 ? 0.975 -16.920 -9.043 1.00 56.41 113 GLN A CA 1
ATOM 926 C C . GLN A 1 113 ? 1.675 -17.708 -7.933 1.00 56.41 113 GLN A C 1
ATOM 928 O O . GLN A 1 113 ? 2.125 -18.828 -8.150 1.00 56.41 113 GLN A O 1
ATOM 933 N N . ILE A 1 114 ? 1.823 -17.090 -6.766 1.00 58.16 114 ILE A N 1
ATOM 934 C CA . ILE A 1 114 ? 2.389 -17.735 -5.580 1.00 58.16 114 ILE A CA 1
ATOM 935 C C . ILE A 1 114 ? 1.189 -18.277 -4.797 1.00 58.16 114 ILE A C 1
ATOM 937 O O . ILE A 1 114 ? 0.281 -17.496 -4.500 1.00 58.16 114 ILE A O 1
ATOM 941 N N . HIS A 1 115 ? 1.145 -19.598 -4.600 1.00 46.06 115 HIS A N 1
ATOM 942 C CA . HIS A 1 115 ? 0.066 -20.317 -3.909 1.00 46.06 115 HIS A CA 1
ATOM 943 C C . HIS A 1 115 ? 0.250 -20.255 -2.392 1.00 46.06 115 HIS A C 1
ATOM 945 O O . HIS A 1 115 ? 1.422 -20.330 -1.955 1.00 46.06 115 HIS A O 1
#

Secondary structure (DSSP, 8-state):
-----HHHHHHHHHHHHHHHHHHHHHHHHHHHHHHHHHHHHHHHHHHHHHHHHHHHHHHHHHHTSS---SHHHHHHHHHHHHHT--THHHHHHHHHHHHHHHHHHHTTT------